Protein AF-A0A7W7QFP9-F1 (afdb_monomer)

pLDDT: mean 75.46, std 19.58, range [29.97, 9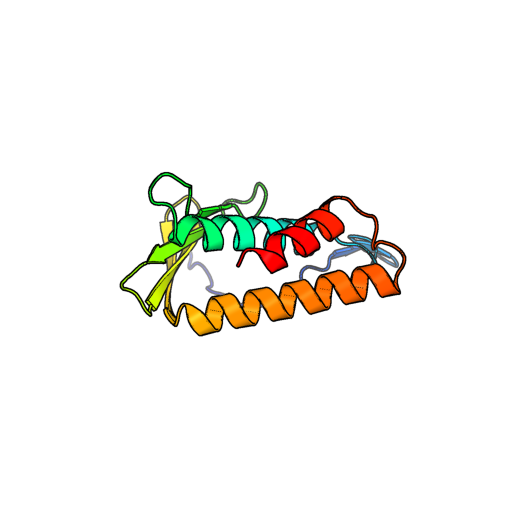3.62]

Solvent-accessible surface area (backbone atoms only — not comparabl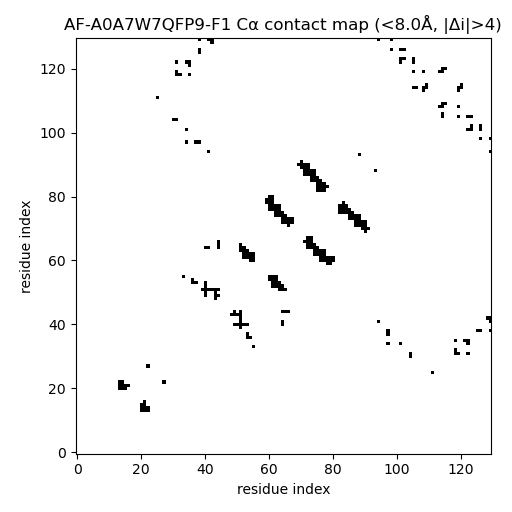e to full-atom values): 7739 Å² total; per-residue (Å²): 143,78,82,82,79,86,82,89,83,93,75,83,95,73,45,77,62,86,95,44,50,40,65,51,90,84,63,62,67,61,65,50,53,51,51,47,39,53,51,51,17,59,55,19,71,81,34,93,92,42,65,27,46,35,66,54,70,97,50,65,33,34,41,39,49,45,74,75,53,98,56,33,26,37,44,32,40,24,46,79,86,42,78,76,43,74,47,77,43,49,44,69,58,54,55,47,52,54,48,51,53,50,49,53,48,44,52,53,32,44,76,72,74,43,45,85,38,68,63,42,46,48,46,63,55,51,64,79,71,112

Organism: NCBI:txid1768010

Sequence (130 aa):
MDMAKSGAIWGAIWIEAGAEAFPGGAWDDLPAAVLTAAIKATRSLRHPDMPTYFPFFDGPFDVRLDLVDTEMMSVQGRRNGQVCFQQNVLTRLWVGGLRDCARAFVGRCAENGWGDSTDVVEIGAQLKAL

Structure (mmCIF, N/CA/C/O backbone):
data_AF-A0A7W7QFP9-F1
#
_entry.id   AF-A0A7W7QFP9-F1
#
loop_
_atom_site.group_PDB
_atom_site.id
_atom_site.type_symbol
_atom_site.label_atom_id
_atom_site.label_alt_id
_atom_site.label_comp_id
_atom_site.label_asym_id
_atom_site.label_entity_id
_atom_site.label_seq_id
_atom_site.pdbx_PDB_ins_code
_atom_site.Cartn_x
_atom_site.Cartn_y
_atom_site.Cartn_z
_atom_site.occupancy
_atom_site.B_iso_or_equiv
_atom_site.auth_seq_id
_atom_site.auth_comp_id
_atom_site.auth_asym_id
_atom_site.auth_atom_id
_atom_site.pdbx_PDB_model_num
ATOM 1 N N . MET A 1 1 ? -25.795 -29.271 -1.203 1.00 34.38 1 MET A N 1
ATOM 2 C CA . MET A 1 1 ? -24.979 -28.891 -0.029 1.00 34.38 1 MET A CA 1
ATOM 3 C C . MET A 1 1 ? -23.573 -29.293 -0.397 1.00 34.38 1 MET A C 1
ATOM 5 O O . MET A 1 1 ? -23.209 -30.438 -0.181 1.00 34.38 1 MET A O 1
ATOM 9 N N . ASP A 1 2 ? -22.847 -28.392 -1.053 1.00 29.97 2 ASP A N 1
ATOM 10 C CA . ASP A 1 2 ? -21.551 -28.708 -1.651 1.00 29.97 2 ASP A CA 1
ATOM 11 C C . ASP A 1 2 ? -20.440 -27.946 -0.948 1.00 29.97 2 ASP A C 1
ATOM 13 O O . ASP A 1 2 ? -20.558 -26.758 -0.646 1.00 29.97 2 ASP A O 1
ATOM 17 N N . MET A 1 3 ? -19.376 -28.678 -0.636 1.00 33.66 3 MET A N 1
ATOM 18 C CA . MET A 1 3 ? -18.261 -28.179 0.152 1.00 33.66 3 MET A CA 1
ATOM 19 C C . MET A 1 3 ? -17.422 -27.218 -0.687 1.00 33.66 3 MET A C 1
ATOM 21 O O . MET A 1 3 ? -16.778 -27.628 -1.654 1.00 33.66 3 MET A O 1
ATOM 25 N N . ALA A 1 4 ? -17.367 -25.953 -0.272 1.00 32.59 4 ALA A N 1
ATOM 26 C CA . ALA A 1 4 ? -16.363 -25.025 -0.767 1.00 32.59 4 ALA A CA 1
ATOM 27 C C . ALA A 1 4 ? -14.969 -25.572 -0.418 1.00 32.59 4 ALA A C 1
ATOM 29 O O . ALA A 1 4 ? -14.562 -25.574 0.746 1.00 32.59 4 ALA A O 1
ATOM 30 N N . LYS A 1 5 ? -14.233 -26.061 -1.424 1.00 34.78 5 LYS A N 1
ATOM 31 C CA . LYS A 1 5 ? -12.835 -26.462 -1.253 1.00 34.78 5 LYS A CA 1
ATOM 32 C C . LYS A 1 5 ? -11.992 -25.213 -1.009 1.00 34.78 5 LYS A C 1
ATOM 34 O O . LYS A 1 5 ? -11.656 -24.492 -1.943 1.00 34.78 5 LYS A O 1
ATOM 39 N N . SER A 1 6 ? -11.674 -24.974 0.260 1.00 48.03 6 SER A N 1
ATOM 40 C CA . SER A 1 6 ? -10.680 -23.986 0.675 1.00 48.03 6 SER A CA 1
ATOM 41 C C . SER A 1 6 ? -9.324 -24.311 0.037 1.00 48.03 6 SER A C 1
ATOM 43 O O . SER A 1 6 ? -8.819 -25.424 0.191 1.00 48.03 6 SER A O 1
ATOM 45 N N . GLY A 1 7 ? -8.755 -23.345 -0.686 1.00 30.72 7 GLY A N 1
ATOM 46 C CA . GLY A 1 7 ? -7.424 -23.397 -1.291 1.00 30.72 7 GLY A CA 1
ATOM 47 C C . GLY A 1 7 ? -6.759 -22.024 -1.174 1.00 30.72 7 GLY A C 1
ATOM 48 O O . GLY A 1 7 ? -7.419 -21.006 -1.377 1.00 30.72 7 GLY A O 1
ATOM 49 N N . ALA A 1 8 ? -5.487 -21.998 -0.770 1.00 37.97 8 ALA A N 1
ATOM 50 C CA . ALA A 1 8 ? -4.863 -20.842 -0.125 1.00 37.97 8 ALA A CA 1
ATOM 51 C C . ALA A 1 8 ? -3.322 -20.961 -0.120 1.00 37.97 8 ALA A C 1
ATOM 53 O O . ALA A 1 8 ? -2.837 -22.061 0.127 1.00 37.97 8 ALA A O 1
ATOM 54 N N . ILE A 1 9 ? -2.483 -19.931 -0.313 1.00 42.72 9 ILE A N 1
ATOM 55 C CA . ILE A 1 9 ? -2.591 -18.565 -0.897 1.00 42.72 9 ILE A CA 1
ATOM 56 C C . ILE A 1 9 ? -1.254 -18.340 -1.677 1.00 42.72 9 ILE A C 1
ATOM 58 O O . ILE A 1 9 ? -0.311 -19.101 -1.471 1.00 42.72 9 ILE A O 1
ATOM 62 N N . TRP A 1 10 ? -1.142 -17.258 -2.461 1.00 37.31 10 TRP A N 1
ATOM 63 C CA . TRP A 1 10 ? 0.093 -16.628 -2.990 1.00 37.31 10 TRP A CA 1
ATOM 64 C C . TRP A 1 10 ? 0.656 -17.130 -4.331 1.00 37.31 10 TRP A C 1
ATOM 66 O O . TRP A 1 10 ? 0.973 -18.296 -4.529 1.00 37.31 10 TRP A O 1
ATOM 76 N N . GLY A 1 11 ? 0.873 -16.156 -5.213 1.00 32.25 11 GLY A N 1
ATOM 77 C CA . GLY A 1 11 ? 1.597 -16.210 -6.480 1.00 32.25 11 GLY A CA 1
ATOM 78 C C . GLY A 1 11 ? 1.506 -14.813 -7.097 1.00 32.25 11 GLY A C 1
ATOM 79 O O . GLY A 1 11 ? 0.470 -14.164 -6.947 1.00 32.25 11 GLY A O 1
ATOM 80 N N . ALA A 1 12 ? 2.577 -14.300 -7.708 1.00 39.81 12 ALA A N 1
ATOM 81 C CA . ALA A 1 12 ? 2.493 -13.009 -8.396 1.00 39.81 12 ALA A CA 1
ATOM 82 C C . ALA A 1 12 ? 1.498 -13.104 -9.571 1.00 39.81 12 ALA A C 1
ATOM 84 O O . ALA A 1 12 ? 1.295 -14.184 -10.131 1.00 39.81 12 ALA A O 1
ATOM 85 N N . ILE A 1 13 ? 0.823 -11.998 -9.884 1.00 39.41 13 ILE A N 1
ATOM 86 C CA . ILE A 1 13 ? -0.243 -11.981 -10.888 1.00 39.41 13 ILE A CA 1
ATOM 87 C C . ILE A 1 13 ? 0.412 -11.886 -12.268 1.00 39.41 13 ILE A C 1
ATOM 89 O O . ILE A 1 13 ? 0.827 -10.817 -12.693 1.00 39.41 13 ILE A O 1
ATOM 93 N N . TRP A 1 14 ? 0.503 -13.028 -12.947 1.00 38.88 14 TRP A N 1
ATOM 94 C CA . TRP A 1 14 ? 0.892 -13.133 -14.353 1.00 38.88 14 TRP A CA 1
ATOM 95 C C . TRP A 1 14 ? -0.216 -13.889 -15.092 1.00 38.88 14 TRP A C 1
ATOM 97 O O . TRP A 1 14 ? -0.706 -14.903 -14.587 1.00 38.88 14 TRP A O 1
ATOM 107 N N . ILE A 1 15 ? -0.601 -13.430 -16.282 1.00 32.94 15 ILE A N 1
ATOM 108 C CA . ILE A 1 15 ? -1.511 -14.149 -17.180 1.00 32.94 15 ILE A CA 1
ATOM 109 C C . ILE A 1 15 ? -0.733 -14.465 -18.457 1.00 32.94 15 ILE A C 1
ATOM 111 O O . ILE A 1 15 ? -0.493 -13.582 -19.269 1.00 32.94 15 ILE A O 1
ATOM 115 N N . GLU A 1 16 ? -0.330 -15.716 -18.667 1.00 32.94 16 GLU A N 1
ATOM 116 C CA . GLU A 1 16 ? 0.299 -16.117 -19.934 1.00 32.94 16 GLU A CA 1
ATOM 117 C C . GLU A 1 16 ? -0.766 -16.454 -20.987 1.00 32.94 16 GLU A C 1
ATOM 119 O O . GLU A 1 16 ? -1.631 -17.306 -20.770 1.00 32.94 16 GLU A O 1
ATOM 124 N N . ALA A 1 17 ? -0.692 -15.793 -22.145 1.00 32.66 17 ALA A N 1
ATOM 125 C CA . ALA A 1 17 ? -1.586 -15.994 -23.280 1.00 32.66 17 ALA A CA 1
ATOM 126 C C . ALA A 1 17 ? -0.780 -16.468 -24.502 1.00 32.66 17 ALA A C 1
ATOM 128 O O . ALA A 1 17 ? -0.449 -15.709 -25.412 1.00 32.66 17 ALA A O 1
ATOM 129 N N . GLY A 1 18 ? -0.445 -17.760 -24.526 1.00 52.94 18 GLY A N 1
ATOM 130 C CA . GLY A 1 18 ? 0.373 -18.345 -25.590 1.00 52.94 18 GLY A CA 1
ATOM 131 C C . GLY A 1 18 ? 1.852 -18.002 -25.417 1.00 52.94 18 GLY A C 1
ATOM 132 O O . GLY A 1 18 ? 2.474 -18.479 -24.477 1.00 52.94 18 GLY A O 1
ATOM 133 N N . ALA A 1 19 ? 2.419 -17.220 -26.340 1.00 39.88 19 ALA A N 1
ATOM 134 C CA . ALA A 1 19 ? 3.830 -16.811 -26.307 1.00 39.88 19 ALA A CA 1
ATOM 135 C C . ALA A 1 19 ? 4.056 -15.408 -25.708 1.00 39.88 19 ALA A C 1
ATOM 137 O O . ALA A 1 19 ? 5.199 -14.963 -2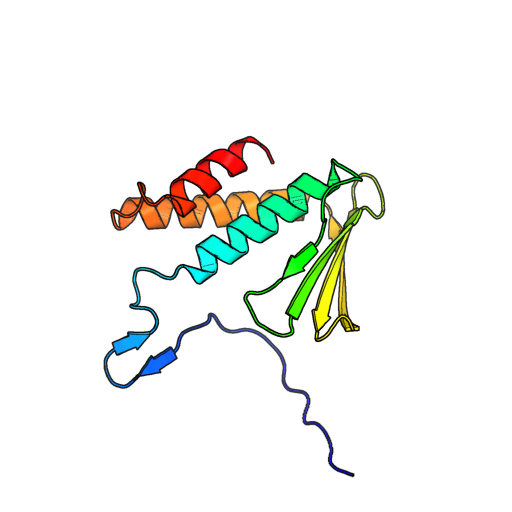5.623 1.00 39.88 19 ALA A O 1
ATOM 138 N N . GLU A 1 20 ? 2.989 -14.713 -25.302 1.00 36.50 20 GLU A N 1
ATOM 139 C CA . GLU A 1 20 ? 3.060 -13.386 -24.691 1.00 36.50 20 GLU A CA 1
ATOM 140 C C . GLU A 1 20 ? 2.537 -13.430 -23.248 1.00 36.50 20 GLU A C 1
ATOM 142 O O . GLU A 1 20 ? 1.462 -13.968 -22.962 1.00 36.50 20 GLU A O 1
ATOM 147 N N . ALA A 1 21 ? 3.316 -12.859 -22.328 1.00 42.19 21 ALA A N 1
ATOM 148 C CA . ALA A 1 21 ? 2.878 -12.598 -20.964 1.00 42.19 21 ALA A CA 1
ATOM 149 C C . ALA A 1 21 ? 2.009 -11.334 -20.942 1.00 42.19 21 ALA A C 1
ATOM 151 O O . ALA A 1 21 ? 2.382 -10.320 -21.533 1.00 42.19 21 ALA A O 1
ATOM 152 N N . PHE A 1 22 ? 0.873 -11.393 -20.248 1.00 38.88 22 PHE A N 1
ATOM 153 C CA . PHE A 1 22 ? -0.020 -10.268 -20.010 1.00 38.88 22 PHE A CA 1
ATOM 154 C C . PHE A 1 22 ? -0.138 -9.950 -18.499 1.00 38.88 22 PHE A C 1
ATOM 156 O O . PHE A 1 22 ? -0.369 -10.866 -17.700 1.00 38.88 22 PHE A O 1
ATOM 163 N N . PRO A 1 23 ? -0.048 -8.666 -18.098 1.00 44.69 23 PRO A N 1
ATOM 164 C CA . PRO A 1 23 ? 0.447 -7.550 -18.910 1.00 44.69 23 PRO A CA 1
ATOM 165 C C . PRO A 1 23 ? 1.905 -7.785 -19.345 1.00 44.69 23 PRO A C 1
ATOM 167 O O . PRO A 1 23 ? 2.603 -8.633 -18.786 1.00 44.69 23 PRO A O 1
ATOM 170 N N . GLY A 1 24 ? 2.333 -7.092 -20.407 1.00 42.78 24 GLY A N 1
ATOM 171 C CA . GLY A 1 24 ? 3.640 -7.309 -21.037 1.00 42.78 24 GLY A CA 1
ATOM 172 C C . GLY A 1 24 ? 4.759 -7.266 -20.001 1.00 42.78 24 GLY A C 1
ATOM 173 O O . GLY A 1 24 ? 4.858 -6.274 -19.288 1.00 42.78 24 GLY A O 1
ATOM 174 N N . GLY A 1 25 ? 5.588 -8.321 -19.934 1.00 47.28 25 GLY A N 1
ATOM 175 C CA . GLY A 1 25 ? 6.435 -8.708 -18.782 1.00 47.28 25 GLY A CA 1
ATOM 176 C C . GLY A 1 25 ? 7.535 -7.742 -18.307 1.00 47.28 25 GLY A C 1
ATOM 177 O O . GLY A 1 25 ? 8.474 -8.151 -17.627 1.00 47.28 25 GLY A O 1
ATOM 178 N N . ALA A 1 26 ? 7.430 -6.476 -18.684 1.00 49.81 26 ALA A N 1
ATOM 179 C CA . ALA A 1 26 ? 8.239 -5.359 -18.258 1.00 49.81 26 ALA A CA 1
ATOM 180 C C . ALA A 1 26 ? 7.392 -4.367 -17.418 1.00 49.81 26 ALA A C 1
ATOM 182 O O . ALA A 1 26 ? 7.783 -4.053 -16.294 1.00 49.81 26 ALA A O 1
ATOM 183 N N . TRP A 1 27 ? 6.221 -3.928 -17.909 1.00 49.62 27 TRP A N 1
ATOM 184 C CA . TRP A 1 27 ? 5.365 -2.935 -17.245 1.00 49.62 27 TRP A CA 1
ATOM 185 C C . TRP A 1 27 ? 4.036 -3.541 -16.794 1.00 49.62 27 TRP A C 1
ATOM 187 O O . TRP A 1 27 ? 3.266 -4.059 -17.600 1.00 49.62 27 TRP A O 1
ATOM 197 N N . ASP A 1 28 ? 3.757 -3.396 -15.504 1.00 57.72 28 ASP A N 1
ATOM 198 C CA . ASP A 1 28 ? 2.461 -3.675 -14.909 1.00 57.72 28 ASP A CA 1
ATOM 199 C C . ASP A 1 28 ? 2.068 -2.471 -14.039 1.00 57.72 28 ASP A C 1
ATOM 201 O O . ASP A 1 28 ? 2.770 -2.126 -13.082 1.00 57.72 28 ASP A O 1
ATOM 205 N N . ASP A 1 29 ? 0.953 -1.819 -14.378 1.00 65.75 29 ASP A N 1
ATOM 206 C CA . ASP A 1 29 ? 0.368 -0.734 -13.580 1.00 65.75 29 ASP A CA 1
ATOM 207 C C . ASP A 1 29 ? -0.135 -1.240 -12.216 1.00 65.75 29 ASP A C 1
ATOM 209 O O . ASP A 1 29 ? -0.331 -0.458 -11.284 1.00 65.75 29 ASP A O 1
ATOM 213 N N . LEU A 1 30 ? -0.331 -2.555 -12.062 1.00 74.81 30 LEU A N 1
ATOM 214 C CA . LEU A 1 30 ? -0.907 -3.165 -10.870 1.00 74.81 30 LEU A CA 1
ATOM 215 C C . LEU A 1 30 ? -0.014 -2.971 -9.618 1.00 74.81 30 LEU A C 1
ATOM 217 O O . LEU A 1 30 ? -0.519 -2.445 -8.621 1.00 74.81 30 LEU A O 1
ATOM 221 N N . PRO A 1 31 ? 1.306 -3.267 -9.626 1.00 76.94 31 PRO A N 1
ATOM 222 C CA . PRO A 1 31 ? 2.236 -2.818 -8.589 1.00 76.94 31 PRO A CA 1
ATOM 223 C C . PRO A 1 31 ? 2.168 -1.317 -8.277 1.00 76.94 31 PRO A C 1
ATOM 225 O O . PRO A 1 31 ? 2.161 -0.951 -7.099 1.00 76.94 31 PRO A O 1
ATOM 228 N N . ALA A 1 32 ? 2.091 -0.452 -9.294 1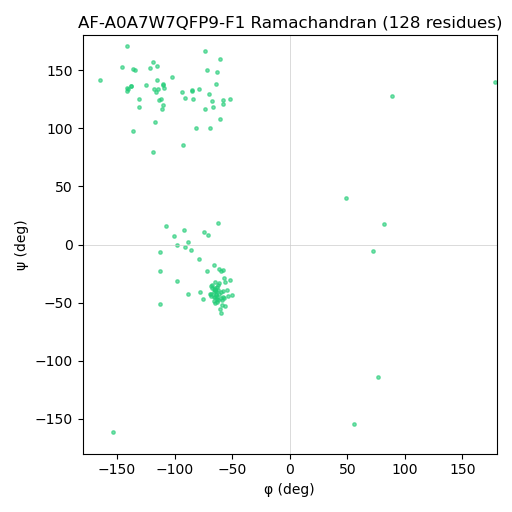.00 81.69 32 ALA A N 1
ATOM 229 C CA . ALA A 1 32 ? 2.070 0.998 -9.104 1.00 81.69 32 ALA A CA 1
ATOM 230 C C . ALA A 1 32 ? 0.798 1.449 -8.369 1.00 81.69 32 ALA A C 1
ATOM 232 O O . ALA A 1 32 ? 0.868 2.160 -7.361 1.00 81.69 32 ALA A O 1
ATOM 233 N N . ALA A 1 33 ? -0.363 0.972 -8.815 1.00 82.69 33 ALA A N 1
ATOM 234 C CA . ALA A 1 33 ? -1.655 1.260 -8.209 1.00 82.69 33 ALA A CA 1
ATOM 235 C C . ALA A 1 33 ? -1.752 0.717 -6.772 1.00 82.69 33 ALA A C 1
ATOM 237 O O . ALA A 1 33 ? -2.157 1.452 -5.867 1.00 82.69 33 ALA A O 1
ATOM 238 N N . VAL A 1 34 ? -1.317 -0.527 -6.524 1.00 83.44 34 VAL A N 1
ATOM 239 C CA . VAL A 1 34 ? -1.323 -1.135 -5.178 1.00 83.44 34 VAL A CA 1
ATOM 240 C C . VAL A 1 34 ? -0.406 -0.378 -4.220 1.00 83.44 34 VAL A C 1
ATOM 242 O O . VAL A 1 34 ? -0.829 -0.050 -3.111 1.00 83.44 34 VAL A O 1
ATOM 245 N N . LEU A 1 35 ? 0.827 -0.058 -4.631 1.00 87.12 35 LEU A N 1
ATOM 246 C CA . LEU A 1 35 ? 1.758 0.717 -3.806 1.00 87.12 35 LEU A CA 1
ATOM 247 C C . LEU A 1 35 ? 1.203 2.114 -3.518 1.00 87.12 35 LEU A C 1
ATOM 249 O O . LEU A 1 35 ? 1.165 2.529 -2.362 1.00 87.12 35 LEU A O 1
ATOM 253 N N . THR A 1 36 ? 0.706 2.813 -4.538 1.00 88.31 36 THR A N 1
ATOM 254 C CA . THR A 1 36 ? 0.100 4.146 -4.401 1.00 88.31 36 THR A CA 1
ATOM 255 C C . THR A 1 36 ? -1.063 4.143 -3.412 1.00 88.31 36 THR A C 1
ATOM 257 O O . THR A 1 36 ? -1.134 5.009 -2.535 1.00 88.31 36 THR A O 1
ATOM 260 N N . ALA A 1 37 ? -1.961 3.163 -3.514 1.00 88.00 37 ALA A N 1
ATOM 261 C CA . ALA A 1 37 ? -3.124 3.049 -2.645 1.00 88.00 37 ALA A CA 1
ATOM 262 C C . ALA A 1 37 ? -2.734 2.676 -1.201 1.00 88.00 37 ALA A C 1
ATOM 264 O O . ALA A 1 37 ? -3.210 3.305 -0.251 1.00 88.00 37 ALA A O 1
ATOM 265 N N . ALA A 1 38 ? -1.795 1.741 -1.026 1.00 89.12 38 ALA A N 1
ATOM 266 C CA . ALA A 1 38 ? -1.266 1.363 0.281 1.00 89.12 38 ALA A CA 1
ATOM 267 C C . ALA A 1 38 ? -0.527 2.524 0.972 1.00 89.12 38 ALA A C 1
ATOM 269 O O . ALA A 1 38 ? -0.704 2.731 2.175 1.00 89.12 38 ALA A O 1
ATOM 270 N N . ILE A 1 39 ? 0.259 3.324 0.238 1.00 90.38 39 ILE A N 1
ATOM 271 C CA . ILE A 1 39 ? 0.937 4.511 0.785 1.00 90.38 39 ILE A CA 1
ATOM 272 C C . ILE A 1 39 ? -0.088 5.575 1.198 1.00 90.38 39 ILE A C 1
ATOM 274 O O . ILE A 1 39 ? 0.006 6.092 2.314 1.00 90.38 39 ILE A O 1
ATOM 278 N N . LYS A 1 40 ? -1.097 5.855 0.360 1.00 89.19 40 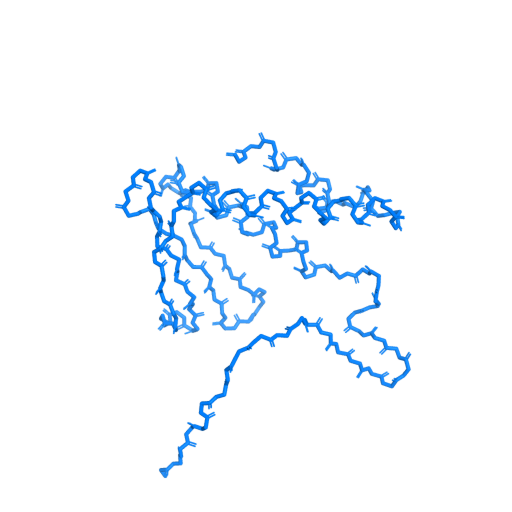LYS A N 1
ATOM 279 C CA . LYS A 1 40 ? -2.195 6.784 0.686 1.00 89.19 40 LYS A CA 1
ATOM 280 C C . LYS A 1 40 ? -2.915 6.364 1.975 1.00 89.19 40 LYS A C 1
ATOM 282 O O . LYS A 1 40 ? -2.943 7.150 2.919 1.00 89.19 40 LYS A O 1
ATOM 287 N N . ALA A 1 41 ? -3.376 5.116 2.074 1.00 90.75 41 ALA A N 1
ATOM 288 C CA . ALA A 1 41 ? -4.045 4.599 3.272 1.00 90.75 41 ALA A CA 1
ATOM 289 C C . ALA A 1 41 ? -3.141 4.602 4.523 1.00 90.75 41 ALA A C 1
ATOM 291 O O . ALA A 1 41 ? -3.586 4.956 5.614 1.00 90.75 41 ALA A O 1
ATOM 292 N N . THR A 1 42 ? -1.853 4.271 4.373 1.00 91.19 42 THR A N 1
ATOM 293 C CA . THR A 1 42 ? -0.881 4.287 5.484 1.00 91.19 42 THR A CA 1
ATOM 294 C C . THR A 1 42 ? -0.641 5.704 6.006 1.00 91.19 42 THR A C 1
ATOM 296 O O . THR A 1 42 ? -0.529 5.906 7.214 1.00 91.19 42 THR A O 1
ATOM 299 N N . ARG A 1 43 ? -0.590 6.711 5.123 1.00 88.94 43 ARG A N 1
ATOM 300 C CA . ARG A 1 43 ? -0.488 8.124 5.523 1.00 88.94 43 ARG A CA 1
ATOM 301 C C . ARG A 1 43 ? -1.758 8.600 6.230 1.00 88.94 43 ARG A C 1
ATOM 303 O O . ARG A 1 43 ? -1.649 9.324 7.220 1.00 88.94 43 ARG A O 1
ATOM 310 N N . SER A 1 44 ? -2.935 8.147 5.793 1.00 89.81 44 SER A N 1
ATOM 311 C CA . SER A 1 44 ? -4.220 8.445 6.442 1.00 89.81 44 SER A CA 1
ATOM 312 C C . SER A 1 44 ? -4.306 7.974 7.896 1.00 89.81 44 SER A C 1
ATOM 314 O O . SER A 1 44 ? -5.038 8.578 8.666 1.00 89.81 44 SER A O 1
ATOM 316 N N . LEU A 1 45 ? -3.508 6.993 8.340 1.00 87.31 45 LEU A N 1
ATOM 317 C CA . LEU A 1 45 ? -3.446 6.609 9.762 1.00 87.31 45 LEU A CA 1
ATOM 318 C C . LEU A 1 45 ? -3.057 7.775 10.696 1.00 87.31 45 LEU A C 1
ATOM 320 O O . LEU A 1 45 ? -3.356 7.726 11.885 1.00 87.31 45 LEU A O 1
ATOM 324 N N . ARG A 1 46 ? -2.406 8.832 10.181 1.00 83.38 46 ARG A N 1
ATOM 325 C CA . ARG A 1 46 ? -2.077 10.058 10.938 1.00 83.38 46 ARG A CA 1
ATOM 326 C C . ARG A 1 46 ? -3.153 11.155 10.843 1.00 83.38 46 ARG A C 1
ATOM 328 O O . ARG A 1 46 ? -2.981 12.214 11.439 1.00 83.38 46 ARG A O 1
ATOM 335 N N . HIS A 1 47 ? -4.229 10.931 10.087 1.00 81.69 47 HIS A N 1
ATOM 336 C CA . HIS A 1 47 ? -5.250 11.924 9.754 1.00 81.69 47 HIS A CA 1
ATOM 337 C C . HIS A 1 47 ? -6.654 11.304 9.891 1.00 81.69 47 HIS A C 1
ATOM 339 O O . HIS A 1 47 ? -7.104 10.640 8.958 1.00 81.69 47 HIS A O 1
ATOM 345 N N . PRO A 1 48 ? -7.364 11.511 11.018 1.00 72.38 48 PRO A N 1
ATOM 346 C CA . PRO A 1 48 ? -8.596 10.776 11.335 1.00 72.38 48 PRO A CA 1
ATOM 347 C C . PRO A 1 48 ? -9.738 10.979 10.325 1.00 72.38 48 PRO A C 1
ATOM 349 O O . PRO A 1 48 ? -10.617 10.129 10.228 1.00 72.38 48 PRO A O 1
ATOM 352 N N . ASP A 1 49 ? -9.705 12.069 9.553 1.00 76.50 49 ASP A N 1
ATOM 353 C CA . ASP A 1 49 ? -10.705 12.394 8.530 1.00 76.50 49 ASP A CA 1
ATOM 354 C C . ASP A 1 49 ? -10.430 11.744 7.158 1.00 76.50 49 ASP A C 1
ATOM 356 O O . ASP A 1 49 ? -11.234 11.892 6.237 1.00 76.50 49 ASP A O 1
ATOM 360 N N . MET A 1 50 ? -9.296 11.050 6.978 1.00 79.31 50 MET A N 1
ATOM 361 C CA . MET A 1 50 ? -8.928 10.432 5.698 1.00 79.31 50 MET A CA 1
ATOM 362 C C . MET A 1 50 ? -9.170 8.913 5.674 1.00 79.31 50 MET A C 1
ATOM 364 O O . MET A 1 50 ? -8.927 8.233 6.671 1.00 79.31 50 MET A O 1
ATOM 368 N N . PRO A 1 51 ? -9.583 8.333 4.526 1.00 76.94 51 PRO A N 1
ATOM 369 C CA . PRO A 1 51 ? -9.762 6.891 4.394 1.00 76.94 51 PRO A CA 1
ATOM 370 C C . PRO A 1 51 ? -8.475 6.116 4.696 1.00 76.94 51 PRO A C 1
ATOM 372 O O . PRO A 1 51 ? -7.459 6.275 4.017 1.00 76.94 51 PRO A O 1
ATOM 375 N N . THR A 1 52 ? -8.542 5.233 5.689 1.00 87.94 52 THR A N 1
ATOM 376 C CA . THR A 1 52 ? -7.474 4.289 6.051 1.00 87.94 52 THR A CA 1
ATOM 377 C C . THR A 1 52 ? -7.624 2.935 5.346 1.00 87.94 52 THR A C 1
ATOM 379 O O . THR A 1 52 ? -6.958 1.964 5.698 1.00 87.94 52 THR A O 1
ATOM 382 N N . TYR A 1 53 ? -8.498 2.849 4.340 1.00 89.12 53 TYR A N 1
ATOM 383 C CA . TYR A 1 53 ? -8.703 1.660 3.517 1.00 89.12 53 TYR A CA 1
ATOM 384 C C . TYR A 1 53 ? -8.384 1.943 2.049 1.00 89.12 53 TYR A C 1
ATOM 386 O O . TYR A 1 53 ? -8.448 3.088 1.599 1.00 89.12 53 TYR A O 1
ATOM 394 N N . PHE A 1 54 ? -8.076 0.888 1.300 1.00 86.31 54 PHE A N 1
ATOM 395 C CA . PHE A 1 54 ? -7.923 0.933 -0.146 1.00 86.31 54 PHE A CA 1
ATOM 396 C C . PHE A 1 54 ? -8.569 -0.290 -0.815 1.00 86.31 54 PHE A C 1
ATOM 398 O O . PHE A 1 54 ? -8.404 -1.409 -0.322 1.00 86.31 54 PHE A O 1
ATOM 405 N N . PRO A 1 55 ? -9.303 -0.111 -1.928 1.00 81.00 55 PRO A N 1
ATOM 406 C CA . PRO A 1 55 ? -9.775 -1.228 -2.737 1.00 81.00 55 PRO A CA 1
ATOM 407 C C . PRO A 1 55 ? -8.605 -1.870 -3.495 1.00 81.00 55 PRO A C 1
ATOM 409 O O . PRO A 1 55 ? -7.643 -1.198 -3.873 1.00 81.00 55 PRO A O 1
ATOM 412 N N . PHE A 1 56 ? -8.700 -3.171 -3.751 1.00 77.81 56 PHE A N 1
ATOM 413 C CA . PHE A 1 56 ? -7.813 -3.877 -4.668 1.00 77.81 56 PHE A CA 1
ATOM 414 C C . PHE A 1 56 ? -8.459 -3.891 -6.061 1.00 77.81 56 PHE A C 1
ATOM 416 O O . PHE A 1 56 ? -9.161 -4.838 -6.428 1.00 77.81 56 PHE A O 1
ATOM 423 N N . PHE A 1 57 ? -8.223 -2.810 -6.815 1.00 76.00 57 PHE A N 1
ATOM 424 C CA . PHE A 1 57 ? -8.843 -2.533 -8.122 1.00 76.00 57 PHE A CA 1
ATOM 425 C C . PHE A 1 57 ? -10.379 -2.550 -8.046 1.00 76.00 57 PHE A C 1
ATOM 427 O O . PHE A 1 57 ? -10.954 -2.334 -6.981 1.00 76.00 57 PHE A O 1
ATOM 434 N N . ASP A 1 58 ? -11.046 -2.841 -9.162 1.00 74.50 58 ASP A N 1
ATOM 435 C CA . ASP A 1 58 ? -12.502 -3.025 -9.248 1.00 74.50 58 ASP A CA 1
ATOM 436 C C . ASP A 1 58 ? -12.975 -4.375 -8.661 1.00 74.50 58 ASP A C 1
ATOM 438 O O . ASP A 1 58 ? -14.112 -4.807 -8.864 1.00 74.50 58 ASP A O 1
ATOM 442 N N . GLY A 1 59 ? -12.084 -5.094 -7.971 1.00 72.88 59 GLY A N 1
ATOM 443 C CA . GLY A 1 59 ? -12.366 -6.395 -7.386 1.00 72.88 59 GLY A CA 1
ATOM 444 C C . GLY A 1 59 ? -13.251 -6.310 -6.138 1.00 72.88 59 GLY A C 1
ATOM 445 O O . GLY A 1 59 ? -13.386 -5.261 -5.512 1.00 72.8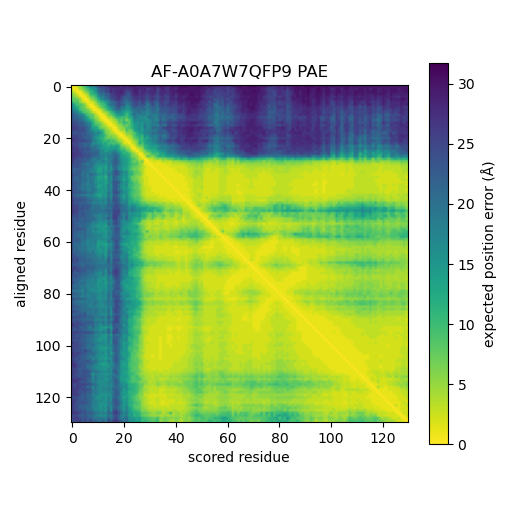8 59 GLY A O 1
ATOM 446 N N . PRO A 1 60 ? -13.798 -7.448 -5.675 1.00 82.06 60 PRO A N 1
ATOM 447 C CA . PRO A 1 60 ? -14.580 -7.502 -4.443 1.00 82.06 60 PRO A CA 1
ATOM 448 C C . PRO A 1 60 ? -13.721 -7.333 -3.179 1.00 82.06 60 PRO A C 1
ATOM 450 O O . PRO A 1 60 ? -14.224 -7.592 -2.092 1.00 82.06 60 PRO A O 1
ATOM 453 N N . PHE A 1 61 ? -12.432 -7.005 -3.296 1.00 83.75 61 PHE A N 1
ATOM 454 C CA . PHE A 1 61 ? -11.465 -7.043 -2.205 1.00 83.75 61 PHE A CA 1
ATOM 455 C C . PHE A 1 61 ? -11.041 -5.637 -1.788 1.00 83.75 61 PHE A C 1
ATOM 457 O O . PHE A 1 61 ? -10.742 -4.796 -2.631 1.00 83.75 61 PHE A O 1
ATOM 464 N N . ASP A 1 62 ? -10.949 -5.406 -0.483 1.00 86.69 62 ASP A N 1
ATOM 465 C CA . ASP A 1 62 ? -10.411 -4.176 0.090 1.00 86.69 62 ASP A CA 1
ATOM 466 C C . ASP A 1 62 ? -9.480 -4.488 1.266 1.00 86.69 62 ASP A C 1
ATOM 468 O O . ASP A 1 62 ? -9.625 -5.508 1.942 1.00 86.69 62 ASP A O 1
ATOM 472 N N . VAL A 1 63 ? -8.494 -3.625 1.495 1.00 88.38 63 VAL A N 1
ATOM 473 C CA . VAL A 1 63 ? -7.626 -3.675 2.672 1.00 88.38 63 VAL A CA 1
ATOM 474 C C . VAL A 1 63 ? -7.933 -2.463 3.529 1.00 88.38 63 VAL A C 1
ATOM 476 O O . VAL A 1 63 ? -7.842 -1.329 3.063 1.00 88.38 63 VAL A O 1
ATOM 479 N N . ARG A 1 64 ? -8.263 -2.696 4.797 1.00 92.88 64 ARG A N 1
ATOM 480 C CA . ARG A 1 64 ? -8.469 -1.657 5.805 1.00 92.88 64 ARG A CA 1
ATOM 481 C C . ARG A 1 64 ? -7.329 -1.680 6.816 1.00 92.88 64 ARG A C 1
ATOM 483 O O . ARG A 1 64 ? -6.940 -2.742 7.298 1.00 92.88 64 ARG A O 1
ATOM 490 N N . LEU A 1 65 ? -6.820 -0.496 7.132 1.00 93.62 65 LEU A N 1
ATOM 491 C CA . LEU A 1 65 ? -5.839 -0.248 8.178 1.00 93.62 65 LEU A CA 1
ATOM 492 C C . LEU A 1 65 ? -6.531 0.520 9.314 1.00 93.62 65 LEU A C 1
ATOM 494 O O . LEU A 1 65 ? -7.283 1.457 9.059 1.00 93.62 65 LEU A O 1
ATOM 498 N N . ASP A 1 66 ? -6.263 0.171 10.564 1.00 92.62 66 ASP A N 1
ATOM 499 C CA . ASP A 1 66 ? -6.716 0.931 11.737 1.00 92.62 66 ASP A CA 1
ATOM 500 C C . ASP A 1 66 ? -5.572 0.996 12.753 1.00 92.62 66 ASP A C 1
ATOM 502 O O . ASP A 1 66 ? -4.923 -0.020 13.002 1.00 92.62 66 ASP A O 1
ATOM 506 N N . LEU A 1 67 ? -5.313 2.153 13.371 1.00 92.31 67 LEU A N 1
ATOM 507 C CA . LEU A 1 67 ? -4.395 2.196 14.514 1.00 92.31 67 LEU A CA 1
ATOM 508 C C . LEU A 1 67 ? -5.047 1.503 15.716 1.00 92.31 67 LEU A C 1
ATOM 510 O O . LEU A 1 67 ? -6.178 1.819 16.080 1.00 92.31 67 LEU A O 1
ATOM 514 N N . VAL A 1 68 ? -4.319 0.571 16.330 1.00 91.38 68 VAL A N 1
ATOM 515 C CA . VAL A 1 68 ? -4.708 -0.057 17.604 1.00 91.38 68 VAL A CA 1
ATOM 516 C C . VAL A 1 68 ? -4.161 0.779 18.758 1.00 91.38 68 VAL A C 1
ATOM 518 O O . VAL A 1 68 ? -4.865 1.051 19.726 1.00 91.38 68 VAL A O 1
ATOM 521 N N . ASP A 1 69 ? -2.914 1.222 18.614 1.00 90.31 69 ASP A N 1
ATOM 522 C CA . ASP A 1 69 ? -2.215 2.132 19.513 1.00 90.31 69 ASP A CA 1
ATOM 523 C C . ASP A 1 69 ? -1.129 2.898 18.720 1.00 90.31 69 ASP A C 1
ATOM 525 O O . ASP A 1 69 ? -1.183 2.998 17.492 1.00 90.31 69 ASP A O 1
ATOM 529 N N . THR A 1 70 ? -0.149 3.485 19.408 1.00 87.12 70 THR A N 1
ATOM 530 C CA . THR A 1 70 ? 0.950 4.247 18.794 1.00 87.12 70 THR A CA 1
ATOM 531 C C . THR A 1 70 ? 1.983 3.391 18.051 1.00 87.12 70 THR A C 1
ATOM 533 O O . THR A 1 70 ? 2.694 3.912 17.192 1.00 87.12 70 THR A O 1
ATOM 536 N N . GLU A 1 71 ? 2.102 2.101 18.375 1.00 92.00 71 GLU A N 1
ATOM 537 C CA . GLU A 1 71 ? 3.100 1.181 17.815 1.00 92.00 71 GLU A CA 1
ATOM 538 C C . GLU A 1 71 ? 2.498 0.075 16.938 1.00 92.00 71 GLU A C 1
ATOM 540 O O . GLU A 1 71 ? 3.208 -0.451 16.076 1.00 92.00 71 GLU A O 1
ATOM 545 N N . MET A 1 72 ? 1.217 -0.262 17.112 1.00 92.31 72 MET A N 1
ATOM 546 C CA . MET A 1 72 ? 0.503 -1.296 16.358 1.00 92.31 72 MET A CA 1
ATOM 547 C C . MET A 1 72 ? -0.636 -0.749 15.493 1.00 92.31 72 MET A C 1
ATOM 549 O O . MET A 1 72 ? -1.443 0.078 15.922 1.00 92.31 72 MET A O 1
ATOM 553 N N . MET A 1 73 ? -0.774 -1.328 14.299 1.00 92.88 73 MET A N 1
ATOM 554 C CA . MET A 1 73 ? -1.982 -1.231 13.481 1.00 92.88 73 MET A CA 1
ATOM 555 C C . MET A 1 73 ? -2.634 -2.605 13.319 1.00 92.88 73 MET A C 1
ATOM 557 O O . MET A 1 73 ? -1.953 -3.633 13.341 1.00 92.88 73 MET A O 1
ATOM 561 N N . SER A 1 74 ? -3.941 -2.618 13.090 1.00 92.56 74 SER A N 1
ATOM 562 C CA . SER A 1 74 ? -4.666 -3.769 12.568 1.00 92.56 74 SER A CA 1
ATOM 563 C C . SER A 1 74 ? -4.751 -3.648 11.050 1.00 92.56 74 SER A C 1
ATOM 565 O O . SER A 1 74 ? -5.113 -2.595 10.530 1.00 92.56 74 SER A O 1
ATOM 567 N N . VAL A 1 75 ? -4.419 -4.728 10.348 1.00 91.75 75 VAL A N 1
ATOM 568 C CA . VAL A 1 75 ? -4.568 -4.870 8.897 1.00 91.75 75 VAL A CA 1
ATOM 569 C C . VAL A 1 75 ? -5.659 -5.900 8.651 1.00 91.75 75 VAL A C 1
ATOM 571 O O . VAL A 1 75 ? -5.509 -7.065 9.024 1.00 91.75 75 VAL A O 1
ATOM 574 N N . GLN A 1 76 ? -6.757 -5.476 8.036 1.00 91.00 76 GLN A N 1
ATOM 575 C CA . GLN A 1 76 ? -7.887 -6.324 7.670 1.00 91.00 76 GLN A CA 1
ATOM 576 C C . GLN A 1 76 ? -7.945 -6.469 6.152 1.00 91.00 76 GLN A C 1
ATOM 578 O O . GLN A 1 76 ? -8.1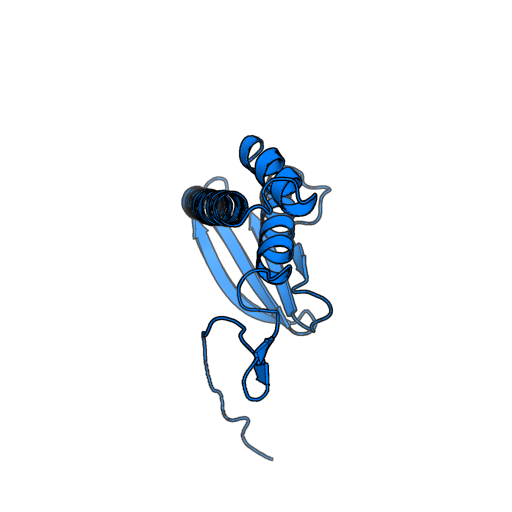29 -5.479 5.448 1.00 91.00 76 GLN A O 1
ATOM 583 N N . GLY A 1 77 ? -7.846 -7.695 5.647 1.00 86.12 77 GLY A N 1
ATOM 584 C CA . GLY A 1 77 ? -8.225 -8.007 4.272 1.00 86.12 77 GLY A CA 1
ATOM 585 C C . GLY A 1 77 ? -9.687 -8.416 4.227 1.00 86.12 77 GLY A C 1
ATOM 586 O O . GLY A 1 77 ? -10.111 -9.312 4.962 1.00 86.12 77 GLY A O 1
ATOM 587 N N . ARG A 1 78 ? -10.466 -7.758 3.376 1.00 86.69 78 ARG A N 1
ATOM 588 C CA . ARG A 1 78 ? -11.919 -7.895 3.287 1.00 86.69 78 ARG A CA 1
ATOM 589 C C . ARG A 1 78 ? -12.335 -8.338 1.887 1.00 86.69 78 ARG A C 1
ATOM 591 O O . ARG A 1 78 ? -11.651 -8.051 0.908 1.00 86.69 78 ARG A O 1
ATOM 598 N N . ARG A 1 79 ? -13.464 -9.044 1.796 1.00 87.06 79 ARG A N 1
ATOM 599 C CA . ARG A 1 79 ? -14.146 -9.401 0.546 1.00 87.06 79 ARG A CA 1
ATOM 600 C C . ARG A 1 79 ? -15.627 -9.062 0.664 1.00 87.06 79 ARG A C 1
ATOM 602 O O . ARG A 1 79 ? -16.279 -9.522 1.597 1.00 87.06 79 ARG A O 1
ATOM 609 N N . ASN A 1 80 ? -16.172 -8.274 -0.261 1.00 86.94 80 ASN A N 1
ATOM 610 C CA . ASN A 1 80 ? -17.533 -7.729 -0.193 1.00 86.94 80 ASN A CA 1
ATOM 611 C C . ASN A 1 80 ? -17.821 -7.087 1.182 1.00 86.94 80 ASN A C 1
ATOM 613 O O . ASN A 1 80 ? -18.875 -7.292 1.781 1.00 86.94 80 ASN A O 1
ATOM 617 N N . GLY A 1 81 ? -16.826 -6.382 1.731 1.00 86.75 81 GLY A N 1
ATOM 618 C CA . GLY A 1 81 ? -16.864 -5.776 3.059 1.00 86.75 81 GLY A CA 1
ATOM 619 C C . GLY A 1 81 ? -16.767 -6.732 4.261 1.00 86.75 81 GLY A C 1
ATOM 620 O O . GLY A 1 81 ? -16.654 -6.245 5.390 1.00 86.75 81 GLY A O 1
ATOM 621 N N . GLN A 1 82 ? -16.769 -8.055 4.065 1.00 87.25 82 GLN A N 1
ATOM 622 C CA . GLN A 1 82 ? -16.581 -9.052 5.127 1.00 87.25 82 GLN A CA 1
ATOM 623 C C . GLN A 1 82 ? -15.091 -9.300 5.379 1.00 87.25 82 GLN A C 1
ATOM 625 O O . GLN A 1 82 ? -14.343 -9.523 4.434 1.00 87.25 82 GLN A O 1
ATOM 630 N N . VAL A 1 83 ? -14.653 -9.295 6.640 1.00 89.12 83 VAL A N 1
ATOM 631 C CA . VAL A 1 83 ? -13.254 -9.578 7.008 1.00 89.12 83 VAL A CA 1
ATOM 632 C C . VAL A 1 83 ? -12.919 -11.039 6.693 1.00 89.12 83 VAL A C 1
ATOM 634 O O . VAL A 1 83 ? -13.526 -11.955 7.243 1.00 89.12 83 VAL A O 1
ATOM 637 N N . CYS A 1 84 ? -11.951 -11.249 5.802 1.00 86.25 84 CYS A N 1
ATOM 638 C CA . CYS A 1 84 ? -11.425 -12.561 5.424 1.00 86.25 84 CYS A CA 1
ATOM 639 C C . CYS A 1 84 ? -10.131 -12.901 6.172 1.00 86.25 84 CYS A C 1
ATOM 641 O O . CYS A 1 84 ? -9.886 -14.068 6.463 1.00 86.25 84 CYS A O 1
ATOM 643 N N . PHE A 1 85 ? -9.322 -11.894 6.505 1.00 82.12 85 PHE A N 1
ATOM 644 C CA . PHE A 1 85 ? -8.224 -12.017 7.459 1.00 82.12 85 PHE A CA 1
ATOM 645 C C . PHE A 1 85 ? -8.062 -10.721 8.253 1.00 82.12 85 PHE A C 1
ATOM 647 O O . PHE A 1 85 ? -8.365 -9.639 7.753 1.00 82.12 85 PHE A O 1
ATOM 654 N N . GLN A 1 86 ? -7.538 -10.830 9.470 1.00 89.19 86 GLN A N 1
ATOM 655 C CA . GLN A 1 86 ? -7.141 -9.692 10.290 1.00 89.19 86 GLN A CA 1
ATOM 656 C C . GLN A 1 86 ? -5.853 -10.035 11.033 1.00 89.19 86 GLN A C 1
ATOM 658 O O . GLN A 1 86 ? -5.753 -11.102 11.634 1.00 89.19 86 GLN A O 1
ATOM 663 N N . GLN A 1 87 ? -4.879 -9.129 11.001 1.00 87.31 87 GLN A N 1
ATOM 664 C CA . GLN A 1 87 ? -3.600 -9.296 11.679 1.00 87.31 87 GLN A CA 1
ATOM 665 C C . GLN A 1 87 ? -3.160 -7.968 12.293 1.00 87.31 87 GLN A C 1
ATOM 667 O O . GLN A 1 87 ? -3.179 -6.938 11.623 1.00 87.31 87 GLN A O 1
ATOM 672 N N . ASN A 1 88 ? -2.721 -7.991 13.551 1.00 91.00 88 ASN A N 1
ATOM 673 C CA . ASN A 1 88 ? -2.040 -6.843 14.144 1.00 91.00 88 ASN A CA 1
ATOM 674 C C . ASN A 1 88 ? -0.551 -6.898 13.784 1.00 91.00 88 ASN A C 1
ATOM 676 O O . ASN A 1 88 ? 0.075 -7.956 13.905 1.00 91.00 88 ASN A O 1
ATOM 680 N N . VAL A 1 89 ? 0.002 -5.770 13.337 1.00 89.94 89 VAL A N 1
ATOM 681 C CA . VAL A 1 89 ? 1.404 -5.620 12.922 1.00 89.94 89 VAL A CA 1
ATOM 682 C C . VAL A 1 89 ? 2.005 -4.353 13.524 1.00 89.94 89 VAL A C 1
ATOM 684 O O . VAL A 1 89 ? 1.310 -3.360 13.738 1.00 89.94 89 VAL A O 1
ATOM 687 N N . LEU A 1 90 ? 3.318 -4.364 13.767 1.00 90.69 90 LEU A N 1
ATOM 688 C CA . LEU A 1 90 ? 4.029 -3.166 14.212 1.00 90.69 90 LEU A CA 1
ATOM 689 C C . LEU A 1 90 ? 4.056 -2.121 13.090 1.00 90.69 90 LEU A C 1
ATOM 691 O O . LEU A 1 90 ? 4.605 -2.372 12.013 1.00 90.69 90 LEU A O 1
ATOM 695 N N . THR A 1 91 ? 3.554 -0.922 13.374 1.00 91.00 91 THR A N 1
ATOM 696 C CA . THR A 1 91 ? 3.452 0.204 12.437 1.00 91.00 91 THR A CA 1
ATOM 697 C C . THR A 1 91 ? 4.798 0.540 11.798 1.00 91.00 91 THR A C 1
ATOM 699 O O . THR A 1 91 ? 4.880 0.752 10.589 1.00 91.00 91 THR A O 1
ATOM 702 N N . ARG A 1 92 ? 5.889 0.482 12.575 1.00 90.75 92 ARG A N 1
ATOM 703 C CA . ARG A 1 92 ? 7.258 0.689 12.068 1.00 90.75 92 ARG A CA 1
ATOM 704 C C . ARG A 1 92 ? 7.703 -0.352 11.031 1.00 90.75 92 ARG A C 1
ATOM 706 O O . ARG A 1 92 ? 8.435 0.003 10.113 1.00 90.75 92 ARG A O 1
ATOM 713 N N . LEU A 1 93 ? 7.277 -1.614 11.164 1.00 89.12 93 LEU A N 1
ATOM 714 C CA . LEU A 1 93 ? 7.665 -2.691 10.243 1.00 89.12 93 LEU A CA 1
ATOM 715 C C . LEU A 1 93 ? 6.874 -2.608 8.937 1.00 89.12 93 LEU A C 1
ATOM 717 O O . LEU A 1 93 ? 7.463 -2.744 7.870 1.00 89.12 93 LEU A O 1
ATOM 721 N N . TRP A 1 94 ? 5.576 -2.303 9.019 1.00 89.88 94 TRP A N 1
ATOM 722 C CA . TRP A 1 94 ? 4.743 -2.024 7.847 1.00 89.88 94 TRP A CA 1
ATOM 723 C C . TRP A 1 94 ? 5.283 -0.840 7.036 1.00 89.88 94 TRP A C 1
ATOM 725 O O . TRP A 1 94 ? 5.528 -0.970 5.841 1.00 89.88 94 TRP A O 1
ATOM 735 N N . VAL A 1 95 ? 5.538 0.303 7.689 1.00 90.69 95 VAL A N 1
ATOM 736 C CA . VAL A 1 95 ? 6.079 1.500 7.019 1.00 90.69 95 VAL A CA 1
ATOM 737 C C . VAL A 1 95 ? 7.479 1.243 6.449 1.00 90.69 95 VAL A C 1
ATOM 739 O O . VAL A 1 95 ? 7.787 1.734 5.366 1.00 90.69 95 VAL A O 1
ATOM 742 N N . GLY A 1 96 ? 8.317 0.462 7.142 1.00 85.81 96 GLY A N 1
ATOM 743 C CA . GLY A 1 96 ? 9.614 0.012 6.628 1.00 85.81 96 GLY A CA 1
ATOM 744 C C . GLY A 1 96 ? 9.470 -0.799 5.340 1.00 85.81 96 GLY A C 1
ATOM 745 O O . GLY A 1 96 ? 9.944 -0.364 4.294 1.00 85.81 96 GLY A O 1
ATOM 746 N N . GLY A 1 97 ? 8.728 -1.910 5.391 1.00 87.06 97 GLY A N 1
ATOM 747 C CA . GLY A 1 97 ? 8.506 -2.777 4.232 1.00 87.06 97 GLY A CA 1
ATOM 748 C C . GLY A 1 97 ? 7.863 -2.048 3.050 1.00 87.06 97 GLY A C 1
ATOM 749 O O . GLY A 1 97 ? 8.297 -2.221 1.916 1.00 87.06 97 GLY A O 1
ATOM 750 N N . LEU A 1 98 ? 6.897 -1.159 3.301 1.00 87.94 98 LEU A N 1
ATOM 751 C CA . LEU A 1 98 ? 6.261 -0.361 2.251 1.00 87.94 98 LEU A CA 1
ATOM 752 C C . LEU A 1 98 ? 7.247 0.606 1.573 1.00 87.94 98 LEU A C 1
ATOM 754 O O . LEU A 1 98 ? 7.213 0.755 0.351 1.00 87.94 98 LEU A O 1
ATOM 758 N N . ARG A 1 99 ? 8.158 1.228 2.340 1.00 89.19 99 ARG A N 1
ATOM 759 C CA . ARG A 1 99 ? 9.239 2.054 1.774 1.00 89.19 99 ARG A CA 1
ATOM 760 C C . ARG A 1 99 ? 10.220 1.219 0.953 1.00 89.19 99 ARG A C 1
ATOM 762 O O . ARG A 1 99 ? 10.641 1.675 -0.108 1.00 89.19 99 ARG A O 1
ATOM 769 N N . ASP A 1 100 ? 10.582 0.028 1.420 1.00 85.75 100 ASP A N 1
ATOM 770 C CA . ASP A 1 100 ? 11.536 -0.842 0.727 1.00 85.75 100 ASP A CA 1
ATOM 771 C C . ASP A 1 100 ? 10.946 -1.387 -0.585 1.00 85.75 100 ASP A C 1
ATOM 773 O O . ASP A 1 100 ? 11.593 -1.289 -1.630 1.00 85.75 100 ASP A O 1
ATOM 777 N N . CYS A 1 101 ? 9.685 -1.835 -0.579 1.00 84.19 101 CYS A N 1
ATOM 778 C CA . CYS A 1 101 ? 8.956 -2.232 -1.788 1.00 84.19 101 CYS A CA 1
ATOM 779 C C . CYS A 1 101 ? 8.845 -1.084 -2.801 1.00 84.19 101 CYS A C 1
ATOM 781 O O . CYS A 1 101 ? 9.156 -1.270 -3.976 1.00 84.19 101 CYS A O 1
ATOM 783 N N . ALA A 1 102 ? 8.451 0.115 -2.361 1.00 86.19 102 ALA A N 1
ATOM 784 C CA . ALA A 1 102 ? 8.317 1.266 -3.251 1.00 86.19 102 ALA A CA 1
ATOM 785 C C . ALA A 1 102 ? 9.671 1.752 -3.804 1.00 86.19 102 ALA A C 1
ATOM 787 O O . ALA A 1 102 ? 9.746 2.153 -4.963 1.00 86.19 102 ALA A O 1
ATOM 788 N N . ARG A 1 103 ? 10.763 1.669 -3.029 1.00 86.69 103 ARG A N 1
ATOM 789 C CA . ARG A 1 103 ? 12.124 1.945 -3.526 1.00 86.69 10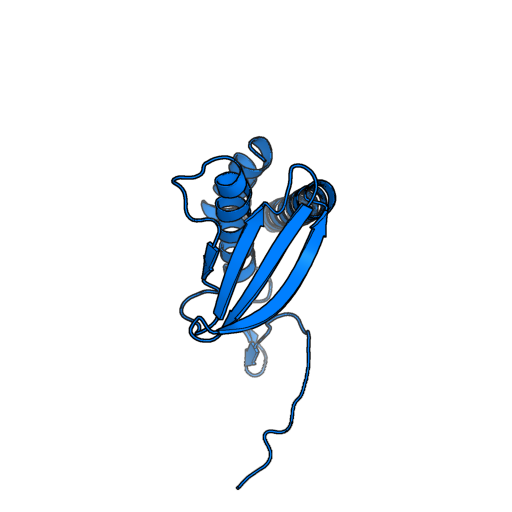3 ARG A CA 1
ATOM 790 C C . ARG A 1 103 ? 12.567 0.934 -4.578 1.00 86.69 103 ARG A C 1
ATOM 792 O O . ARG A 1 103 ? 13.094 1.345 -5.608 1.00 86.69 103 ARG A O 1
ATOM 799 N N . ALA A 1 104 ? 12.343 -0.357 -4.332 1.00 83.56 104 ALA A N 1
ATOM 800 C CA . ALA A 1 104 ? 12.663 -1.411 -5.290 1.00 83.56 104 ALA A CA 1
ATOM 801 C C . ALA A 1 104 ? 11.865 -1.241 -6.594 1.00 83.56 104 ALA A C 1
ATOM 803 O O . ALA A 1 104 ? 12.439 -1.335 -7.675 1.00 83.56 104 ALA A O 1
ATOM 804 N N . PHE A 1 105 ? 10.573 -0.906 -6.491 1.00 84.06 105 PHE A N 1
ATOM 805 C CA . PHE A 1 105 ? 9.716 -0.608 -7.638 1.00 84.06 105 PHE A CA 1
ATOM 806 C C . PHE A 1 105 ? 10.226 0.593 -8.449 1.00 84.06 105 PHE A C 1
ATOM 808 O O . PHE A 1 105 ? 10.526 0.443 -9.629 1.00 84.06 105 PHE A O 1
ATOM 815 N N . VAL A 1 106 ? 10.418 1.760 -7.818 1.00 86.12 106 VAL A N 1
ATOM 816 C CA . VAL A 1 106 ? 10.904 2.975 -8.504 1.00 86.12 106 VAL A CA 1
ATOM 817 C C . VAL A 1 106 ? 12.283 2.752 -9.139 1.00 86.12 106 VAL A C 1
ATOM 819 O O . VAL A 1 106 ? 12.504 3.165 -10.277 1.00 86.12 106 VAL A O 1
ATOM 822 N N . GLY A 1 107 ? 13.196 2.060 -8.447 1.00 83.94 107 GLY A N 1
ATOM 823 C CA . GLY A 1 107 ? 14.499 1.681 -8.999 1.00 83.94 107 GLY A CA 1
ATOM 824 C C . GLY A 1 107 ? 14.364 0.809 -10.248 1.00 83.94 107 GLY A C 1
ATOM 825 O O . GLY A 1 107 ? 14.966 1.111 -11.278 1.00 83.94 107 GLY A O 1
ATOM 826 N N . ARG A 1 108 ? 13.498 -0.210 -10.201 1.00 82.38 108 ARG A N 1
ATOM 827 C CA . ARG A 1 108 ? 13.231 -1.085 -11.345 1.00 82.38 108 ARG A CA 1
ATOM 828 C C . ARG A 1 108 ? 12.579 -0.343 -12.514 1.00 82.38 108 ARG A C 1
ATOM 830 O O . ARG A 1 108 ? 12.933 -0.602 -13.660 1.00 82.38 108 ARG A O 1
ATOM 837 N N . CYS A 1 109 ? 11.677 0.602 -12.258 1.00 82.44 109 CYS A N 1
ATOM 838 C CA . CYS A 1 109 ? 11.098 1.436 -13.312 1.00 82.44 109 CYS A CA 1
ATOM 839 C C . CYS A 1 109 ? 12.149 2.332 -13.978 1.00 82.44 109 CYS A C 1
ATOM 841 O O . CYS A 1 109 ? 12.147 2.460 -15.200 1.00 82.44 109 CYS A O 1
ATOM 843 N N . ALA A 1 110 ? 13.084 2.897 -13.208 1.00 83.31 110 ALA A N 1
ATOM 844 C CA . ALA A 1 110 ? 14.193 3.674 -13.756 1.00 83.31 110 ALA A CA 1
ATOM 845 C C . ALA A 1 110 ? 15.135 2.816 -14.625 1.00 83.31 110 ALA A C 1
ATOM 847 O O . ALA A 1 110 ? 15.478 3.236 -15.728 1.00 83.31 110 ALA A O 1
ATOM 848 N N . GLU A 1 111 ? 15.488 1.599 -14.186 1.00 82.81 111 GLU A N 1
ATOM 849 C CA . GLU A 1 111 ? 16.315 0.647 -14.958 1.00 82.81 111 GLU A CA 1
ATOM 850 C C . GLU A 1 111 ? 15.740 0.322 -16.346 1.00 82.81 111 GLU A C 1
ATOM 852 O O . GLU A 1 111 ? 16.499 0.085 -17.283 1.00 82.81 111 GLU A O 1
ATOM 857 N N . ASN A 1 112 ? 14.411 0.311 -16.484 1.00 78.69 112 ASN A N 1
ATOM 858 C CA . ASN A 1 112 ? 13.720 -0.029 -17.729 1.00 78.69 112 ASN A CA 1
ATOM 859 C C . ASN A 1 112 ? 13.235 1.203 -18.526 1.00 78.69 112 ASN A C 1
ATOM 861 O O . ASN A 1 112 ? 12.542 1.050 -19.530 1.00 78.69 112 ASN A O 1
ATOM 865 N N . GLY A 1 113 ? 13.600 2.421 -18.109 1.00 79.81 113 GLY A N 1
ATOM 866 C CA . GLY A 1 113 ? 13.267 3.655 -18.831 1.00 79.81 113 GLY A CA 1
ATOM 867 C C . GLY A 1 113 ? 11.863 4.219 -18.578 1.00 79.81 113 GLY A C 1
ATOM 868 O O . GLY A 1 113 ? 11.409 5.062 -19.345 1.00 79.81 113 GLY A O 1
ATOM 869 N N . TRP A 1 114 ? 11.180 3.807 -17.505 1.00 83.00 114 TRP A N 1
ATOM 870 C CA . TRP A 1 114 ? 9.848 4.308 -17.119 1.00 83.00 114 TRP A CA 1
ATOM 871 C C . TRP A 1 114 ? 9.868 5.228 -15.889 1.00 83.00 114 TRP A C 1
ATOM 873 O O . TRP A 1 114 ? 8.830 5.465 -15.273 1.00 83.00 114 TRP A O 1
ATOM 883 N N . GLY A 1 115 ? 11.045 5.733 -15.501 1.00 80.50 115 GLY A N 1
ATOM 884 C CA . GLY A 1 115 ? 11.213 6.593 -14.321 1.00 80.50 115 GLY A CA 1
ATOM 885 C C . GLY A 1 115 ? 10.349 7.862 -14.338 1.00 80.50 115 GLY A C 1
ATOM 886 O O . GLY A 1 115 ? 9.931 8.321 -13.279 1.00 80.50 115 GLY A O 1
ATOM 887 N N . ASP A 1 116 ? 10.039 8.373 -15.534 1.00 82.69 116 ASP A N 1
ATOM 888 C CA . ASP A 1 116 ? 9.241 9.586 -15.752 1.00 82.69 116 ASP A CA 1
ATOM 889 C C . ASP A 1 116 ? 7.722 9.323 -15.832 1.00 82.69 116 ASP A C 1
ATOM 891 O O . ASP A 1 116 ? 6.946 10.253 -16.056 1.00 82.69 116 ASP A O 1
ATOM 895 N N . SER A 1 117 ? 7.272 8.073 -15.653 1.00 83.25 117 SER A N 1
ATOM 896 C CA . SER A 1 117 ? 5.840 7.758 -15.572 1.00 83.25 117 SER A CA 1
ATOM 897 C C . SER A 1 117 ? 5.205 8.424 -14.347 1.00 83.25 117 SER A C 1
ATOM 899 O O . SER A 1 117 ? 5.781 8.420 -13.255 1.00 83.25 117 SER A O 1
ATOM 901 N N . THR A 1 118 ? 4.000 8.978 -14.513 1.00 84.62 118 THR A N 1
ATOM 902 C CA . THR A 1 118 ? 3.302 9.763 -13.483 1.00 84.62 118 THR A CA 1
ATOM 903 C C . THR A 1 118 ? 3.180 9.008 -12.160 1.00 84.62 118 THR A C 1
ATOM 905 O O . THR A 1 118 ? 3.489 9.575 -11.114 1.00 84.62 118 THR A O 1
ATOM 908 N N . ASP A 1 119 ? 2.816 7.724 -12.189 1.00 82.19 119 ASP A N 1
ATOM 909 C CA . ASP A 1 119 ? 2.668 6.905 -10.981 1.00 82.19 119 ASP 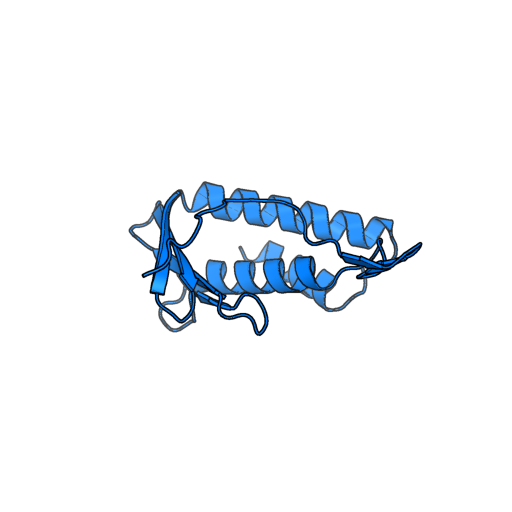A CA 1
ATOM 910 C C . ASP A 1 119 ? 4.012 6.631 -10.290 1.00 82.19 119 ASP A C 1
ATOM 912 O O . ASP A 1 119 ? 4.101 6.635 -9.063 1.00 82.19 119 ASP A O 1
ATOM 916 N N . VAL A 1 120 ? 5.094 6.464 -11.058 1.00 83.75 120 VAL A N 1
ATOM 917 C CA . VAL A 1 120 ? 6.455 6.257 -10.528 1.00 83.75 120 VAL A CA 1
ATOM 918 C C . VAL A 1 120 ? 6.955 7.529 -9.841 1.00 83.75 120 VAL A C 1
ATOM 920 O O . VAL A 1 120 ? 7.487 7.471 -8.727 1.00 83.75 120 VAL A O 1
ATOM 923 N N . VAL A 1 121 ? 6.715 8.689 -10.460 1.00 86.56 121 VAL A N 1
ATOM 924 C CA . VAL A 1 121 ? 6.999 10.008 -9.881 1.00 86.56 121 VAL A CA 1
ATOM 925 C C . VAL A 1 121 ? 6.146 10.251 -8.630 1.00 86.56 121 VAL A C 1
ATOM 927 O O . VAL A 1 121 ? 6.673 10.715 -7.614 1.00 86.56 121 VAL A O 1
ATOM 930 N N . GLU A 1 122 ? 4.857 9.897 -8.651 1.00 87.31 122 GLU A N 1
ATOM 931 C CA . GLU A 1 122 ? 3.961 10.036 -7.500 1.00 87.31 122 GLU A CA 1
ATOM 932 C C . GLU A 1 122 ? 4.419 9.156 -6.324 1.00 87.31 122 GLU A C 1
ATOM 934 O O . GLU A 1 122 ? 4.588 9.666 -5.213 1.00 87.31 122 GLU A O 1
ATOM 939 N N . ILE A 1 123 ? 4.702 7.869 -6.550 1.00 86.25 123 ILE A N 1
ATOM 940 C CA . ILE A 1 123 ? 5.238 6.952 -5.529 1.00 86.25 123 ILE A CA 1
ATOM 941 C C . ILE A 1 123 ? 6.564 7.488 -4.970 1.00 86.25 123 ILE A C 1
ATOM 943 O O . ILE A 1 123 ? 6.747 7.547 -3.750 1.00 86.25 123 ILE A O 1
ATOM 947 N N . GLY A 1 124 ? 7.468 7.954 -5.840 1.00 86.19 124 GLY A N 1
ATOM 948 C CA . GLY A 1 124 ? 8.744 8.566 -5.458 1.00 86.19 124 GLY A CA 1
ATOM 949 C C . GLY A 1 124 ? 8.600 9.840 -4.613 1.00 86.19 124 GLY A C 1
ATOM 950 O O . GLY A 1 124 ? 9.418 10.094 -3.721 1.00 86.19 124 GLY A O 1
ATOM 951 N N . ALA A 1 125 ? 7.550 10.631 -4.843 1.00 86.19 125 ALA A N 1
ATOM 952 C CA . ALA A 1 125 ? 7.215 11.795 -4.028 1.00 86.19 125 ALA A CA 1
ATOM 953 C C . ALA A 1 125 ? 6.592 11.390 -2.681 1.00 86.19 125 ALA A C 1
ATOM 955 O O . ALA A 1 125 ? 7.027 11.872 -1.632 1.00 86.19 125 ALA A O 1
ATOM 956 N N . GLN A 1 126 ? 5.619 10.474 -2.683 1.00 83.19 126 GLN A N 1
ATOM 957 C CA . GLN A 1 126 ? 4.939 10.013 -1.470 1.00 83.19 126 GLN A CA 1
ATOM 958 C C . GLN A 1 126 ? 5.875 9.267 -0.504 1.00 83.19 126 GLN A C 1
ATOM 960 O O . GLN A 1 126 ? 5.728 9.400 0.712 1.00 83.19 126 GLN A O 1
ATOM 965 N N . LEU A 1 127 ? 6.883 8.557 -1.024 1.00 79.88 127 LEU A N 1
ATOM 966 C CA . LEU A 1 127 ? 7.951 7.910 -0.251 1.00 79.88 127 LEU A CA 1
ATOM 967 C C . LEU A 1 127 ? 8.665 8.849 0.734 1.00 79.88 127 LEU A C 1
ATOM 969 O O . LEU A 1 127 ? 9.132 8.397 1.779 1.00 79.88 127 LEU A O 1
ATOM 973 N N . LYS A 1 128 ? 8.753 10.147 0.413 1.00 77.44 128 LYS A N 1
ATOM 974 C CA . LYS A 1 128 ? 9.385 11.174 1.262 1.00 77.44 128 LYS A CA 1
ATOM 975 C C . LYS A 1 128 ? 8.486 11.642 2.416 1.00 77.44 128 LYS A C 1
ATOM 977 O O . LYS A 1 128 ? 8.971 12.339 3.300 1.00 77.44 128 LYS A O 1
ATOM 982 N N . ALA A 1 129 ? 7.194 11.299 2.386 1.00 74.25 129 ALA A N 1
ATOM 983 C CA . ALA A 1 129 ? 6.161 11.780 3.310 1.00 74.25 129 ALA A CA 1
ATOM 984 C C . ALA A 1 129 ? 5.587 10.692 4.246 1.00 74.25 129 ALA A C 1
ATOM 986 O O . ALA A 1 129 ? 4.794 11.014 5.136 1.00 74.25 129 ALA A O 1
ATOM 987 N N . LEU A 1 130 ? 5.969 9.424 4.047 1.00 76.00 130 LEU A N 1
ATOM 988 C CA . LEU A 1 130 ? 5.801 8.335 5.021 1.00 76.00 130 LEU A CA 1
ATOM 989 C C . LEU A 1 130 ? 6.737 8.549 6.212 1.00 76.00 130 LEU A C 1
ATOM 991 O O . LEU A 1 130 ? 6.264 8.513 7.372 1.00 76.00 130 LEU A O 1
#

Foldseek 3Di:
DDDDPDDDDDDPDWDDDDPAIPPGVQDDCQLLQVLLQCLQLLLCQVPVPGAVKDASPPAQWIWHWHDPDPFKIKIFIDGVNHGPDIDIDTSVVSLVVSLVSLVVVLVSCVVVPNNVPPSSVSSVVSSVVD

Secondary structure (DSSP, 8-state):
--------------EEETTEEES-TT--HHHHHHHHHHHHHHHHTT-TTS--EEE-TTSSEEEEEEESSSSEEEEEEEETTEEEEEEEEEHHHHHHHHHHHHHHHHHHHHHTT-TTSHHHHHHHHHTTT-

Nearest PDB structures (foldseek):
  6i8x-assembly2_B  TM=5.663E-01  e=8.948E+00  Ascaris suum
  6j8y-assembly1_C  TM=3.158E-01  e=6.253E+00  Homo sapiens

Mean predicted aligned error: 10.27 Å

Radius of gyration: 16.68 Å; Cα contacts (8 Å, |Δi|>4): 159; chains: 1; bounding box: 41×41×46 Å